Protein AF-A0A6S7HBA5-F1 (afdb_monomer_lite)

Organism: Paramuricea clavata (NCBI:txid317549)

Structure (mmCIF, N/CA/C/O backbone):
data_AF-A0A6S7HBA5-F1
#
_entry.id   AF-A0A6S7HBA5-F1
#
loop_
_atom_site.group_PDB
_atom_site.id
_atom_site.type_symbol
_atom_site.label_atom_id
_atom_site.label_alt_id
_atom_site.label_comp_id
_atom_site.label_asym_id
_atom_site.label_entity_id
_atom_site.label_seq_id
_atom_site.pdbx_PDB_ins_code
_atom_site.Cartn_x
_atom_site.Cartn_y
_atom_site.Cartn_z
_atom_site.occupancy
_atom_site.B_iso_or_equiv
_atom_site.auth_seq_id
_atom_site.auth_comp_id
_atom_site.auth_asym_id
_atom_site.auth_atom_id
_atom_site.pdbx_PDB_model_num
ATOM 1 N N . MET A 1 1 ? -14.427 -13.391 8.108 1.00 48.97 1 MET A N 1
ATOM 2 C CA . MET A 1 1 ? -13.837 -12.060 7.847 1.00 48.97 1 MET A CA 1
ATOM 3 C C . MET A 1 1 ? -14.375 -11.636 6.496 1.00 48.97 1 MET A C 1
ATOM 5 O O . MET A 1 1 ? -14.199 -12.401 5.564 1.00 48.97 1 MET A O 1
ATOM 9 N N . VAL A 1 2 ? -15.181 -10.574 6.423 1.00 47.19 2 VAL A N 1
ATOM 10 C CA . VAL A 1 2 ? -16.099 -10.382 5.279 1.00 47.19 2 VAL A CA 1
ATOM 11 C C . VAL A 1 2 ? -15.455 -9.678 4.078 1.00 47.19 2 VAL A C 1
ATOM 13 O O . VAL A 1 2 ? -15.917 -9.920 2.978 1.00 47.19 2 VAL A O 1
ATOM 16 N N . ASN A 1 3 ? -14.339 -8.958 4.225 1.00 64.06 3 ASN A N 1
ATOM 17 C CA . ASN A 1 3 ? -13.583 -8.416 3.088 1.00 64.06 3 ASN A CA 1
ATOM 18 C C . ASN A 1 3 ? -12.086 -8.629 3.328 1.00 64.06 3 ASN A C 1
ATOM 20 O O . ASN A 1 3 ? -11.485 -7.904 4.117 1.00 64.06 3 ASN A O 1
ATOM 24 N N . ASP A 1 4 ? -11.471 -9.622 2.685 1.00 70.44 4 ASP A N 1
ATOM 25 C CA . ASP A 1 4 ? -10.008 -9.679 2.623 1.00 70.44 4 ASP A CA 1
ATOM 26 C C . ASP A 1 4 ? -9.490 -8.591 1.681 1.00 70.44 4 ASP A C 1
ATOM 28 O O . ASP A 1 4 ? -10.079 -8.325 0.632 1.00 70.44 4 ASP A O 1
ATOM 32 N N . ILE A 1 5 ? -8.393 -7.949 2.077 1.00 79.44 5 ILE A N 1
ATOM 33 C CA . ILE A 1 5 ? -7.732 -6.943 1.254 1.00 79.44 5 ILE A CA 1
ATOM 34 C C . ILE A 1 5 ? -7.126 -7.595 0.008 1.00 79.44 5 ILE A C 1
ATOM 36 O O . ILE A 1 5 ? -6.591 -8.703 0.069 1.00 79.44 5 ILE A O 1
ATOM 40 N N . LYS A 1 6 ? -7.208 -6.897 -1.123 1.00 81.81 6 LYS A N 1
ATOM 41 C CA . LYS A 1 6 ? -6.630 -7.316 -2.401 1.00 81.81 6 LYS A CA 1
ATOM 42 C C . LYS A 1 6 ? -5.800 -6.179 -2.973 1.00 81.81 6 LYS A C 1
ATOM 44 O O . LYS A 1 6 ? -6.151 -5.019 -2.763 1.00 81.81 6 LYS A O 1
ATOM 49 N N . ALA A 1 7 ? -4.734 -6.529 -3.685 1.00 77.75 7 ALA A N 1
ATOM 50 C CA . ALA A 1 7 ? -3.987 -5.566 -4.480 1.00 77.75 7 ALA A CA 1
ATOM 51 C C . ALA A 1 7 ? -4.897 -4.963 -5.563 1.00 77.75 7 ALA A C 1
ATOM 53 O O . ALA A 1 7 ? -5.734 -5.665 -6.140 1.00 77.75 7 ALA A O 1
ATOM 54 N N . VAL A 1 8 ? -4.741 -3.665 -5.809 1.00 78.94 8 VAL A N 1
ATOM 55 C CA . VAL A 1 8 ? -5.426 -2.927 -6.879 1.00 78.94 8 VAL A CA 1
ATOM 56 C C . VAL A 1 8 ? -4.868 -3.336 -8.239 1.00 78.94 8 VAL A C 1
ATOM 58 O O . VAL A 1 8 ? -5.638 -3.558 -9.173 1.00 78.94 8 VAL A O 1
ATOM 61 N N . SER A 1 9 ? -3.544 -3.488 -8.350 1.00 76.44 9 SER A N 1
ATOM 62 C CA . SER A 1 9 ? -2.906 -3.984 -9.573 1.00 76.44 9 SER A CA 1
ATOM 63 C C . SER A 1 9 ? -2.539 -5.463 -9.470 1.00 76.44 9 SER A C 1
ATOM 65 O O . SER A 1 9 ? -1.992 -5.915 -8.468 1.00 76.44 9 SER A O 1
ATOM 67 N N . LEU A 1 10 ? -2.740 -6.207 -10.563 1.00 70.44 10 LEU A N 1
ATOM 68 C CA . LEU A 1 10 ? -2.288 -7.599 -10.712 1.00 70.44 10 LEU A CA 1
ATOM 69 C C . LEU A 1 10 ? -0.758 -7.743 -10.659 1.00 70.44 10 LEU A C 1
ATOM 71 O O . LEU A 1 10 ? -0.252 -8.836 -10.420 1.00 70.44 10 LEU A O 1
ATOM 75 N N . SER A 1 11 ? -0.025 -6.655 -10.904 1.00 72.06 11 SER A N 1
ATOM 76 C CA . SER A 1 11 ? 1.437 -6.609 -10.811 1.00 72.06 11 SER A CA 1
ATOM 77 C C . SER A 1 11 ? 1.950 -6.418 -9.385 1.00 72.06 11 SER A C 1
ATOM 79 O O . SER A 1 11 ? 3.153 -6.544 -9.159 1.00 72.06 11 SER A O 1
ATOM 81 N N . ASN A 1 12 ? 1.069 -6.056 -8.450 1.00 77.25 12 ASN A N 1
ATOM 82 C CA . ASN A 1 12 ? 1.434 -5.731 -7.081 1.00 77.25 12 ASN A CA 1
ATOM 83 C C . ASN A 1 12 ? 1.213 -6.954 -6.195 1.00 77.25 12 ASN A C 1
ATOM 85 O O . ASN A 1 12 ? 0.179 -7.618 -6.267 1.00 77.25 12 ASN A O 1
ATOM 89 N N . ASP A 1 13 ? 2.190 -7.237 -5.344 1.00 80.94 13 ASP A N 1
ATOM 90 C CA . ASP A 1 13 ? 2.103 -8.319 -4.377 1.00 80.94 13 ASP A CA 1
ATOM 91 C C . ASP A 1 13 ? 1.719 -7.755 -3.009 1.00 80.94 13 ASP A C 1
ATOM 93 O O . ASP A 1 13 ? 2.322 -6.794 -2.521 1.00 80.94 13 ASP A O 1
ATOM 97 N N . LEU A 1 14 ? 0.695 -8.339 -2.391 1.00 82.44 14 LEU A N 1
ATOM 98 C CA . LEU A 1 14 ? 0.184 -7.928 -1.092 1.00 82.44 14 LEU A CA 1
ATOM 99 C C . LEU A 1 14 ? 0.282 -9.099 -0.125 1.00 82.44 14 LEU A C 1
ATOM 101 O O . LEU A 1 14 ? -0.394 -10.116 -0.260 1.00 82.44 14 LEU A O 1
ATOM 105 N N . SER A 1 15 ? 1.089 -8.914 0.912 1.00 82.00 15 SER A N 1
ATOM 106 C CA . SER A 1 15 ? 1.288 -9.879 1.986 1.00 82.00 15 SER A CA 1
ATOM 107 C C . SER A 1 15 ? 0.720 -9.337 3.294 1.00 82.00 15 SER A C 1
ATOM 109 O O . SER A 1 15 ? 1.157 -8.305 3.802 1.00 82.00 15 SER A O 1
ATOM 111 N N . LYS A 1 16 ? -0.258 -10.046 3.866 1.00 79.12 16 LYS A N 1
ATOM 112 C CA . LYS A 1 16 ? -0.869 -9.708 5.158 1.00 79.12 16 LYS A CA 1
ATOM 113 C C . LYS A 1 16 ? -0.284 -10.579 6.270 1.00 79.12 16 LYS A C 1
ATOM 115 O O . LYS A 1 16 ? -0.388 -11.801 6.233 1.00 79.12 16 LYS A O 1
ATOM 120 N N . PHE A 1 17 ? 0.254 -9.929 7.289 1.00 76.31 17 PHE A N 1
ATOM 121 C CA . PHE A 1 17 ? 0.646 -10.493 8.578 1.00 76.31 17 PHE A CA 1
ATOM 122 C C . PHE A 1 17 ? -0.292 -9.952 9.669 1.00 76.31 17 PHE A C 1
ATOM 124 O O . PHE A 1 17 ? -1.070 -9.038 9.409 1.00 76.31 17 PHE A O 1
ATOM 131 N N . ALA A 1 18 ? -0.238 -10.516 10.881 1.00 77.62 18 ALA A N 1
ATOM 132 C CA . ALA A 1 18 ? -1.191 -10.219 11.962 1.00 77.62 18 ALA A CA 1
ATOM 133 C C . ALA A 1 18 ? -1.480 -8.713 12.139 1.00 77.62 18 ALA A C 1
ATOM 135 O O . ALA A 1 18 ? -2.620 -8.287 11.964 1.00 77.62 18 ALA A O 1
ATOM 136 N N . ASP A 1 19 ? -0.431 -7.922 12.379 1.00 77.94 19 ASP A N 1
ATOM 137 C CA . ASP A 1 19 ? -0.523 -6.475 12.626 1.00 77.94 19 ASP A CA 1
ATOM 138 C C . ASP A 1 19 ? 0.167 -5.653 11.524 1.00 77.94 19 ASP A C 1
ATOM 140 O O . ASP A 1 19 ? 0.413 -4.452 11.671 1.00 77.94 19 ASP A O 1
ATOM 144 N N . ASN A 1 20 ? 0.548 -6.295 10.419 1.00 76.69 20 ASN A N 1
ATOM 145 C CA . ASN A 1 20 ? 1.336 -5.668 9.367 1.00 76.69 20 ASN A CA 1
ATOM 146 C C . ASN A 1 20 ? 0.825 -6.064 7.988 1.00 76.69 20 ASN A C 1
ATOM 148 O O . ASN A 1 20 ? 0.633 -7.240 7.708 1.00 76.69 20 ASN A O 1
ATOM 152 N N . ILE A 1 21 ? 0.689 -5.091 7.095 1.00 82.19 21 ILE A N 1
ATOM 153 C CA . ILE A 1 21 ? 0.496 -5.343 5.668 1.00 82.19 21 ILE A CA 1
ATOM 154 C C . ILE A 1 21 ? 1.737 -4.865 4.933 1.00 82.19 21 ILE A C 1
ATOM 156 O O . ILE A 1 21 ? 2.205 -3.744 5.146 1.00 82.19 21 ILE A O 1
ATOM 160 N N . ALA A 1 22 ? 2.272 -5.747 4.096 1.00 81.31 22 ALA A N 1
ATOM 161 C CA . ALA A 1 22 ? 3.337 -5.443 3.170 1.00 81.31 22 ALA A CA 1
ATOM 162 C C . ALA A 1 22 ? 2.780 -5.378 1.746 1.00 81.31 22 ALA A C 1
ATOM 164 O O . ALA A 1 22 ? 2.131 -6.324 1.306 1.00 81.31 22 ALA A O 1
ATOM 165 N N . ILE A 1 23 ? 3.044 -4.282 1.035 1.00 82.50 23 ILE A N 1
ATOM 166 C CA . ILE A 1 23 ? 2.756 -4.173 -0.402 1.00 82.50 23 ILE A CA 1
ATOM 167 C C . ILE A 1 23 ? 4.065 -4.006 -1.145 1.00 82.50 23 ILE A C 1
ATOM 169 O O . ILE A 1 23 ? 4.855 -3.130 -0.800 1.00 82.50 23 ILE A O 1
ATOM 173 N N . ILE A 1 24 ? 4.280 -4.833 -2.159 1.00 80.56 24 ILE A N 1
ATOM 174 C CA . ILE A 1 24 ? 5.420 -4.774 -3.060 1.00 80.56 24 ILE A CA 1
ATOM 175 C C . ILE A 1 24 ? 4.877 -4.440 -4.444 1.00 80.56 24 ILE A C 1
ATOM 177 O O . ILE A 1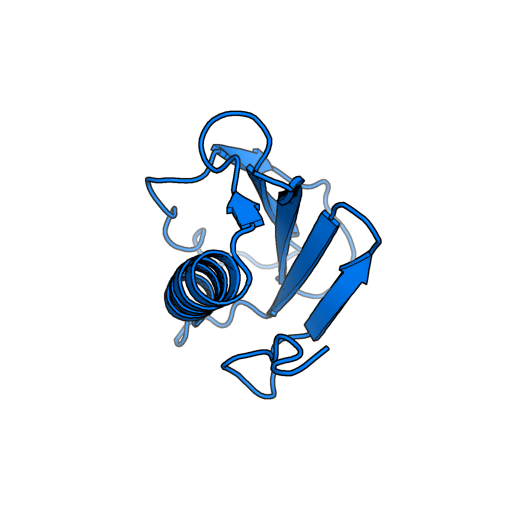 24 ? 4.230 -5.262 -5.084 1.00 80.56 24 ILE A O 1
ATOM 181 N N . ALA A 1 25 ? 5.147 -3.226 -4.902 1.00 77.25 25 ALA A N 1
ATOM 182 C CA . ALA A 1 25 ? 4.767 -2.777 -6.230 1.00 77.25 25 ALA A CA 1
ATOM 183 C C . ALA A 1 25 ? 6.029 -2.598 -7.086 1.00 77.25 25 ALA A C 1
ATOM 185 O O . ALA A 1 25 ? 6.954 -1.883 -6.668 1.00 77.25 25 ALA A O 1
ATOM 186 N N . PRO A 1 26 ? 6.118 -3.237 -8.265 1.00 72.06 26 PRO A N 1
ATOM 187 C CA . PRO A 1 26 ? 7.151 -2.901 -9.228 1.00 72.06 26 PRO A CA 1
ATOM 188 C C . PRO A 1 26 ? 6.941 -1.460 -9.693 1.00 72.06 26 PRO A C 1
ATOM 190 O O . PRO A 1 26 ? 5.830 -1.055 -10.025 1.00 72.06 26 PRO A O 1
ATOM 193 N N . VAL A 1 27 ? 8.016 -0.676 -9.704 1.00 67.88 27 VAL A N 1
ATOM 194 C CA . VAL A 1 27 ? 7.966 0.697 -10.216 1.00 67.88 27 VAL A CA 1
ATOM 195 C C . VAL A 1 27 ? 8.534 0.698 -11.620 1.00 67.88 27 VAL A C 1
ATOM 197 O O . VAL A 1 27 ? 9.747 0.546 -11.795 1.00 67.88 27 VAL A O 1
ATOM 200 N N . TYR A 1 28 ? 7.656 0.896 -12.596 1.00 66.25 28 TYR A N 1
ATOM 201 C CA . TYR A 1 28 ? 8.028 1.142 -13.983 1.00 66.25 28 TYR A CA 1
ATOM 202 C C . TYR A 1 28 ? 8.052 2.650 -14.259 1.00 66.25 28 TYR A C 1
ATOM 204 O O . TYR A 1 28 ? 7.474 3.435 -13.511 1.00 66.25 28 TYR A O 1
ATOM 212 N N . ASP A 1 29 ? 8.732 3.069 -15.326 1.00 58.84 29 ASP A N 1
ATOM 213 C CA . ASP A 1 29 ? 8.925 4.494 -15.645 1.00 58.84 29 ASP A CA 1
ATOM 214 C C . ASP A 1 29 ? 7.623 5.232 -16.030 1.00 58.84 29 ASP A C 1
ATOM 216 O O . ASP A 1 29 ? 7.636 6.453 -16.158 1.00 58.84 29 ASP A O 1
ATOM 220 N N . TYR A 1 30 ? 6.511 4.514 -16.222 1.00 57.25 30 TYR A N 1
ATOM 221 C CA . TYR A 1 30 ? 5.272 5.037 -16.818 1.00 57.25 30 TYR A CA 1
ATOM 222 C C . TYR A 1 30 ? 4.014 4.840 -15.963 1.00 57.25 30 TYR A C 1
ATOM 224 O O . TYR A 1 30 ? 3.037 5.548 -16.183 1.00 57.25 30 TYR A O 1
ATOM 232 N N . GLU A 1 31 ? 4.021 3.930 -14.986 1.00 63.84 31 GLU A N 1
ATOM 233 C CA . GLU A 1 31 ? 2.862 3.680 -14.123 1.00 63.84 31 GLU A CA 1
ATOM 234 C C . GLU A 1 31 ? 3.313 3.455 -12.681 1.00 63.84 31 GLU A C 1
ATOM 236 O O . GLU A 1 31 ? 4.030 2.501 -12.371 1.00 63.84 31 GLU A O 1
ATOM 241 N N . ASP A 1 32 ? 2.877 4.350 -11.794 1.00 69.25 32 ASP A N 1
ATOM 242 C CA . ASP A 1 32 ? 3.054 4.222 -10.354 1.00 69.25 32 ASP A CA 1
ATOM 243 C C . ASP A 1 32 ? 1.690 4.012 -9.688 1.00 69.25 32 ASP A C 1
ATOM 245 O O . ASP A 1 32 ? 1.019 4.958 -9.284 1.00 69.25 32 ASP A O 1
ATOM 249 N N . SER A 1 33 ? 1.277 2.749 -9.567 1.00 74.31 33 SER A N 1
ATOM 250 C CA . SER A 1 33 ? 0.013 2.358 -8.920 1.00 74.31 33 SER A CA 1
ATOM 251 C C . SER A 1 33 ? 0.069 2.421 -7.388 1.00 74.31 33 SER A C 1
ATOM 253 O O . SER A 1 33 ? -0.896 2.073 -6.707 1.00 74.31 33 SER A O 1
ATOM 255 N N . THR A 1 34 ? 1.188 2.863 -6.801 1.00 74.12 34 THR A N 1
ATOM 256 C CA . THR A 1 34 ? 1.365 2.817 -5.342 1.00 74.12 34 THR A CA 1
ATOM 257 C C . THR A 1 34 ? 0.490 3.796 -4.577 1.00 74.12 34 THR A C 1
ATOM 259 O O . THR A 1 34 ? 0.121 3.508 -3.439 1.00 74.12 34 THR A O 1
ATOM 262 N N . GLY A 1 35 ? 0.111 4.920 -5.192 1.00 78.00 35 GLY A N 1
ATOM 263 C CA . GLY A 1 35 ? -0.872 5.836 -4.611 1.00 78.00 35 GLY A CA 1
ATOM 264 C C . GLY A 1 35 ? -2.239 5.171 -4.436 1.00 78.00 35 GLY A C 1
ATOM 265 O O . GLY A 1 35 ? -2.829 5.246 -3.357 1.00 78.00 35 GLY A O 1
ATOM 266 N N . ASP A 1 36 ? -2.690 4.448 -5.460 1.00 82.31 36 ASP A N 1
ATOM 267 C CA . ASP A 1 36 ? -3.994 3.780 -5.469 1.00 82.31 36 ASP A CA 1
ATOM 268 C C . ASP A 1 36 ? -4.052 2.626 -4.462 1.00 82.31 36 ASP A C 1
ATOM 270 O O . ASP A 1 36 ? -5.047 2.463 -3.757 1.00 82.31 36 ASP A O 1
ATOM 274 N N . GLU A 1 37 ? -2.960 1.867 -4.314 1.00 81.44 37 GLU A N 1
ATOM 275 C CA . GLU A 1 37 ? -2.848 0.822 -3.287 1.00 81.44 37 GLU A CA 1
ATOM 276 C C . GLU A 1 37 ? -2.985 1.395 -1.870 1.00 81.44 37 GLU A C 1
ATOM 278 O O . GLU A 1 37 ? -3.658 0.823 -1.007 1.00 81.44 37 GLU A O 1
ATOM 283 N N . VAL A 1 38 ? -2.365 2.553 -1.619 1.00 81.38 38 VAL A N 1
ATOM 284 C CA . VAL A 1 38 ? -2.441 3.236 -0.324 1.00 81.38 38 VAL A CA 1
ATOM 285 C C . VAL A 1 38 ? -3.861 3.709 -0.020 1.00 81.38 38 VAL A C 1
ATOM 287 O O . VAL A 1 38 ? -4.324 3.543 1.112 1.00 81.38 38 VAL A O 1
ATOM 290 N N . GLU A 1 39 ? -4.570 4.264 -1.000 1.00 85.12 39 GLU A N 1
ATOM 291 C CA . GLU A 1 39 ? -5.973 4.659 -0.831 1.00 85.12 39 GLU A CA 1
ATOM 292 C C . GLU A 1 39 ? -6.892 3.448 -0.627 1.00 85.12 39 GLU A C 1
ATOM 294 O O . GLU A 1 39 ? -7.720 3.446 0.289 1.00 85.12 39 GLU A O 1
ATOM 299 N N . ASN A 1 40 ? -6.687 2.368 -1.381 1.00 85.12 40 ASN A N 1
ATOM 300 C CA . ASN A 1 40 ? -7.426 1.119 -1.207 1.00 85.12 40 ASN A CA 1
ATOM 301 C C . ASN A 1 40 ? -7.243 0.532 0.206 1.00 85.12 40 ASN A C 1
ATOM 303 O O . ASN A 1 40 ? -8.207 0.111 0.848 1.00 85.12 40 ASN A O 1
ATOM 307 N N . MET A 1 41 ? -6.028 0.591 0.759 1.00 82.25 41 MET A N 1
ATOM 308 C CA . MET A 1 41 ? -5.769 0.200 2.149 1.00 82.25 41 MET A CA 1
ATOM 309 C C . MET A 1 41 ? -6.497 1.074 3.167 1.00 82.25 41 MET A C 1
ATOM 311 O O . MET A 1 41 ? -7.011 0.549 4.160 1.00 82.25 41 MET A O 1
ATOM 315 N N . LYS A 1 42 ? -6.562 2.392 2.948 1.00 84.00 42 LYS A N 1
ATOM 316 C CA . LYS A 1 42 ? -7.319 3.294 3.829 1.00 84.00 42 LYS A CA 1
ATOM 317 C C . LYS A 1 42 ? -8.797 2.920 3.835 1.00 84.00 42 LYS A C 1
ATOM 319 O O . LYS A 1 42 ? -9.363 2.768 4.920 1.00 84.00 42 LYS A O 1
ATOM 324 N N . LEU A 1 43 ? -9.388 2.699 2.661 1.00 86.75 43 LEU A N 1
ATOM 325 C CA . LEU A 1 43 ? -10.781 2.272 2.522 1.00 86.75 43 LEU A CA 1
ATOM 326 C C . LEU A 1 43 ? -11.029 0.938 3.233 1.00 86.75 43 LEU A C 1
ATOM 328 O O . LEU A 1 43 ? -11.880 0.867 4.121 1.00 86.75 43 LEU A O 1
ATOM 332 N N . TRP A 1 44 ? -10.211 -0.077 2.941 1.00 85.88 44 TRP A N 1
ATOM 333 C CA . TRP A 1 44 ? -10.305 -1.389 3.579 1.00 85.88 44 TRP A CA 1
ATOM 334 C C . TRP A 1 44 ? -10.179 -1.308 5.105 1.00 85.88 44 TRP A C 1
ATOM 336 O O . TRP A 1 44 ? -10.945 -1.944 5.834 1.00 85.88 44 TRP A O 1
ATOM 346 N N . SER A 1 45 ? -9.238 -0.506 5.614 1.00 83.50 45 SER A N 1
ATOM 347 C CA . SER A 1 45 ? -9.055 -0.331 7.057 1.00 83.50 45 SER A CA 1
ATOM 348 C C . SER A 1 45 ? -10.286 0.287 7.715 1.00 83.50 45 SER A C 1
ATOM 350 O O . SER A 1 45 ? -10.691 -0.149 8.792 1.00 83.50 45 SER A O 1
ATOM 352 N N . ASN A 1 46 ? -10.927 1.249 7.046 1.00 85.00 46 ASN A N 1
ATOM 353 C CA . ASN A 1 46 ? -12.121 1.908 7.548 1.00 85.00 46 ASN A CA 1
ATOM 354 C C . ASN A 1 46 ? -13.316 0.942 7.593 1.00 85.00 46 ASN A C 1
ATOM 356 O O . ASN A 1 46 ? -14.011 0.878 8.607 1.00 85.00 46 ASN A O 1
ATOM 360 N N . GLU A 1 47 ? -13.501 0.130 6.548 1.00 87.12 47 GLU A N 1
ATOM 361 C CA . GLU A 1 47 ? -14.531 -0.918 6.500 1.00 87.12 47 GLU A CA 1
ATOM 362 C C . GLU A 1 47 ? -14.333 -1.986 7.586 1.00 87.12 47 GLU A C 1
ATOM 364 O O . GLU A 1 47 ? -15.294 -2.435 8.212 1.00 87.12 47 GLU A O 1
ATOM 369 N N . ASN A 1 48 ? -13.080 -2.359 7.861 1.00 83.62 48 ASN A N 1
ATOM 370 C CA . ASN A 1 48 ? -12.736 -3.384 8.850 1.00 83.62 48 ASN A CA 1
ATOM 371 C C . ASN A 1 48 ? -12.533 -2.828 10.270 1.00 83.62 48 ASN A C 1
ATOM 373 O O . ASN A 1 48 ? -12.144 -3.575 11.168 1.00 83.62 48 ASN A O 1
ATOM 377 N N . ARG A 1 49 ? -12.813 -1.534 10.497 1.00 83.25 49 ARG A N 1
ATOM 378 C CA . ARG A 1 49 ? -12.618 -0.833 11.784 1.00 83.25 49 ARG A CA 1
ATOM 379 C C . ARG A 1 49 ? -11.187 -0.943 12.327 1.00 83.25 49 ARG A C 1
ATOM 381 O O . ARG A 1 49 ? -10.964 -0.952 13.538 1.00 83.25 49 ARG A O 1
ATOM 388 N N . MET A 1 50 ? -10.218 -1.009 11.425 1.00 82.38 50 MET A N 1
ATOM 389 C CA . MET A 1 50 ? -8.798 -1.005 11.740 1.00 82.38 50 MET A CA 1
ATOM 390 C C . MET A 1 50 ? -8.255 0.430 11.745 1.00 82.38 50 MET A C 1
ATOM 392 O O . MET A 1 50 ? -8.806 1.338 11.118 1.00 82.38 50 MET A O 1
ATOM 396 N N . SER A 1 51 ? -7.166 0.649 12.476 1.00 80.69 51 SER A N 1
ATOM 397 C CA . SER A 1 51 ? -6.430 1.910 12.499 1.00 80.69 51 SER A CA 1
ATOM 398 C C . SER A 1 51 ? -5.101 1.749 11.768 1.00 80.69 51 SER A C 1
ATOM 400 O O . SER A 1 51 ? -4.329 0.842 12.082 1.00 80.69 51 SER A O 1
ATOM 402 N N . LEU A 1 52 ? -4.834 2.630 10.800 1.00 78.12 52 LEU A N 1
ATOM 403 C CA . LEU A 1 52 ? -3.556 2.697 10.091 1.00 78.12 52 LEU A CA 1
ATOM 404 C C . LEU A 1 52 ? -2.685 3.785 10.711 1.00 78.12 52 LEU A C 1
ATOM 406 O O . LEU A 1 52 ? -3.049 4.963 10.698 1.00 78.12 52 LEU A O 1
ATOM 410 N N . ASN A 1 53 ? -1.502 3.418 11.200 1.00 78.06 53 ASN A N 1
ATOM 411 C CA . ASN A 1 53 ? -0.536 4.407 11.671 1.00 78.06 53 ASN A CA 1
ATOM 412 C C . ASN A 1 53 ? 0.357 4.877 10.508 1.00 78.06 53 ASN A C 1
ATOM 414 O O . ASN A 1 53 ? 1.481 4.400 10.329 1.00 78.06 53 ASN A O 1
ATOM 418 N N . MET A 1 54 ? -0.164 5.811 9.704 1.00 74.44 54 MET A N 1
ATOM 419 C CA . MET A 1 54 ? 0.511 6.319 8.498 1.00 74.44 54 MET A CA 1
ATOM 420 C C . MET A 1 54 ? 1.707 7.236 8.804 1.00 74.44 54 MET A C 1
ATOM 422 O O . MET A 1 54 ? 2.695 7.225 8.077 1.00 74.44 54 MET A O 1
ATOM 426 N N . GLN A 1 55 ? 1.654 8.001 9.897 1.00 68.12 55 GLN A N 1
ATOM 427 C CA . GLN A 1 55 ? 2.638 9.054 10.185 1.00 68.12 55 GLN A CA 1
ATOM 428 C C . GLN A 1 55 ? 3.904 8.552 10.896 1.00 68.12 55 GLN A C 1
ATOM 430 O O . GLN A 1 55 ? 4.992 9.098 10.686 1.00 68.12 55 GLN A O 1
ATOM 435 N N . GLU A 1 56 ? 3.795 7.524 11.743 1.00 64.50 56 GLU A N 1
ATOM 436 C CA . GLU A 1 56 ? 4.919 7.085 12.582 1.00 64.50 56 GLU A CA 1
ATOM 437 C C . GLU A 1 56 ? 5.430 5.685 12.266 1.00 64.50 56 GLU A C 1
ATOM 439 O O . GLU A 1 56 ? 6.626 5.427 12.420 1.00 64.50 56 GLU A O 1
ATOM 444 N N . LYS A 1 57 ? 4.553 4.772 11.841 1.00 71.12 57 LYS A N 1
ATOM 445 C CA . LYS A 1 57 ? 4.902 3.350 11.679 1.00 71.12 57 LYS A CA 1
ATOM 446 C C . LYS A 1 57 ? 4.775 2.831 10.256 1.00 71.12 57 LYS A C 1
ATOM 448 O O . LYS 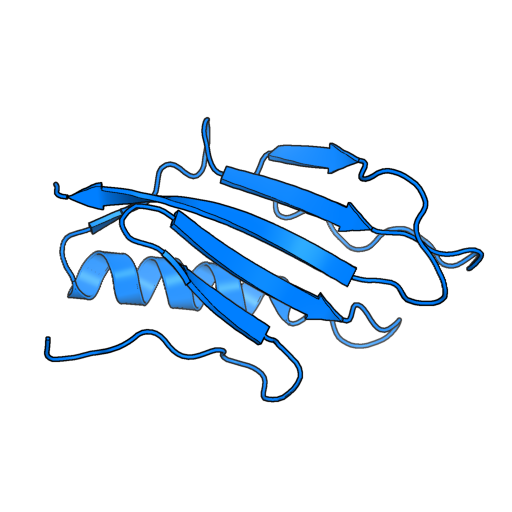A 1 57 ? 5.186 1.702 10.003 1.00 71.12 57 LYS A O 1
ATOM 453 N N . THR A 1 58 ? 4.247 3.645 9.350 1.00 72.62 58 THR A N 1
ATOM 454 C CA . THR A 1 58 ? 4.190 3.315 7.933 1.00 72.62 58 THR A CA 1
ATOM 455 C C . THR A 1 58 ? 5.393 3.892 7.219 1.00 72.62 58 THR A C 1
ATOM 457 O O . THR A 1 58 ? 5.693 5.083 7.334 1.00 72.62 58 THR A O 1
ATOM 460 N N . TYR A 1 59 ? 6.076 3.030 6.478 1.00 75.00 59 TYR A N 1
ATOM 461 C CA . TYR A 1 59 ? 7.264 3.408 5.734 1.00 75.00 59 TYR A CA 1
ATOM 462 C C . TYR A 1 59 ? 7.140 2.980 4.284 1.00 75.00 59 TYR A C 1
ATOM 464 O O . TYR A 1 59 ? 6.735 1.857 3.992 1.00 75.00 59 TYR A O 1
ATOM 472 N N . GLU A 1 60 ? 7.537 3.882 3.398 1.00 77.81 60 GLU A N 1
ATOM 473 C CA . GLU A 1 60 ? 7.829 3.585 2.006 1.00 77.81 60 GLU A CA 1
ATOM 474 C C . GLU A 1 60 ? 9.307 3.221 1.916 1.00 77.81 60 GLU A C 1
ATOM 476 O O . GLU A 1 60 ? 10.168 4.010 2.298 1.00 77.81 60 GLU A O 1
ATOM 481 N N . MET A 1 61 ? 9.610 2.038 1.405 1.00 77.62 61 MET A N 1
ATOM 482 C CA . MET A 1 61 ? 10.961 1.578 1.143 1.00 77.62 61 MET A CA 1
ATOM 483 C C . MET A 1 61 ? 11.149 1.413 -0.357 1.00 77.62 61 MET A C 1
ATOM 485 O O . MET A 1 61 ? 10.479 0.609 -0.994 1.00 77.62 61 MET A O 1
ATOM 489 N N . ILE A 1 62 ? 12.081 2.169 -0.928 1.00 72.38 62 ILE A N 1
ATOM 490 C CA . ILE A 1 62 ? 12.444 2.017 -2.338 1.00 72.38 62 ILE A CA 1
ATOM 491 C C . ILE A 1 62 ? 13.671 1.121 -2.413 1.00 72.38 62 ILE A C 1
ATOM 493 O O . ILE A 1 62 ? 14.731 1.472 -1.890 1.00 72.38 62 ILE A O 1
ATOM 497 N N . VAL A 1 63 ? 13.529 -0.018 -3.083 1.00 70.75 63 VAL A N 1
ATOM 498 C CA . VAL A 1 63 ? 14.634 -0.916 -3.417 1.00 70.75 63 VAL A CA 1
ATOM 499 C C . VAL A 1 63 ? 15.051 -0.628 -4.853 1.00 70.75 63 VAL A C 1
ATOM 501 O O . VAL A 1 63 ? 14.251 -0.751 -5.784 1.00 70.75 63 VAL A O 1
ATOM 504 N N . ARG A 1 64 ? 16.306 -0.202 -5.032 1.00 66.12 64 ARG A N 1
ATOM 505 C CA . ARG A 1 64 ? 16.870 0.171 -6.335 1.00 66.12 64 ARG A CA 1
ATOM 506 C C . ARG A 1 64 ? 17.991 -0.794 -6.725 1.00 66.12 64 ARG A C 1
ATOM 508 O O . ARG A 1 64 ? 18.944 -0.987 -5.973 1.00 66.12 64 ARG A O 1
ATOM 515 N N . GLY A 1 65 ? 17.882 -1.354 -7.929 1.00 64.81 65 GLY A N 1
ATOM 516 C CA . GLY A 1 65 ? 18.982 -2.033 -8.618 1.00 64.81 65 GLY A CA 1
ATOM 517 C C . GLY A 1 65 ? 19.942 -1.048 -9.311 1.00 64.81 65 GLY A C 1
ATOM 518 O O . GLY A 1 65 ? 19.918 0.155 -9.065 1.00 64.81 65 GLY A O 1
ATOM 519 N N . LYS A 1 66 ? 20.773 -1.525 -10.247 1.00 58.31 66 LYS A N 1
ATOM 520 C CA . LYS A 1 66 ? 21.774 -0.716 -10.988 1.00 58.31 66 LYS A CA 1
ATOM 521 C C . LYS A 1 66 ? 21.189 0.220 -12.073 1.00 58.31 66 LYS A C 1
ATOM 523 O O . 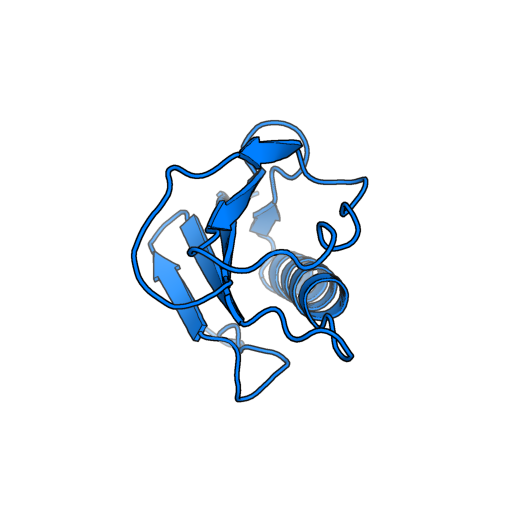LYS A 1 66 ? 21.847 0.480 -13.075 1.00 58.31 66 LYS A O 1
ATOM 528 N N . VAL A 1 67 ? 19.954 0.697 -11.932 1.00 57.53 67 VAL A N 1
ATOM 529 C CA . VAL A 1 67 ? 19.249 1.447 -12.993 1.00 57.53 67 VAL A CA 1
ATOM 530 C C . VAL A 1 67 ? 19.325 2.954 -12.729 1.00 57.53 67 VAL A C 1
ATOM 532 O O . VAL A 1 67 ? 19.115 3.372 -11.594 1.00 57.53 67 VAL A O 1
ATOM 535 N N . SER A 1 68 ? 19.608 3.776 -13.750 1.00 56.81 68 SER A N 1
ATOM 536 C CA . SER A 1 68 ? 19.858 5.237 -13.654 1.00 56.81 68 SER A CA 1
ATOM 537 C C . SER A 1 68 ? 18.594 6.120 -13.550 1.00 56.81 68 SER A C 1
ATOM 539 O O . SER A 1 68 ? 18.682 7.314 -13.289 1.00 56.81 68 SER A O 1
ATOM 541 N N . THR A 1 69 ? 17.405 5.541 -13.691 1.00 61.34 69 THR A N 1
ATOM 542 C CA . THR A 1 69 ? 16.106 6.245 -13.702 1.00 61.34 69 THR A CA 1
ATOM 543 C C . THR A 1 69 ? 15.840 7.086 -12.435 1.00 61.34 69 THR A C 1
ATOM 545 O O . THR A 1 69 ? 16.220 6.646 -11.341 1.00 61.34 69 THR A O 1
ATOM 548 N N . PRO A 1 70 ? 15.162 8.250 -12.546 1.00 65.06 70 PRO A N 1
ATOM 549 C CA . PRO A 1 70 ? 14.847 9.139 -11.420 1.00 65.06 70 PRO A CA 1
ATOM 550 C C . PRO A 1 70 ? 13.936 8.459 -10.396 1.00 65.06 70 PRO A C 1
ATOM 552 O O . PRO A 1 70 ? 13.194 7.544 -10.748 1.00 65.06 70 PRO A O 1
ATOM 555 N N . PHE A 1 71 ? 14.006 8.868 -9.125 1.00 65.44 71 PHE A N 1
ATOM 556 C CA . PHE A 1 71 ? 13.177 8.302 -8.055 1.00 65.44 71 PHE A CA 1
ATOM 557 C C . PHE A 1 71 ? 11.683 8.517 -8.324 1.00 65.44 7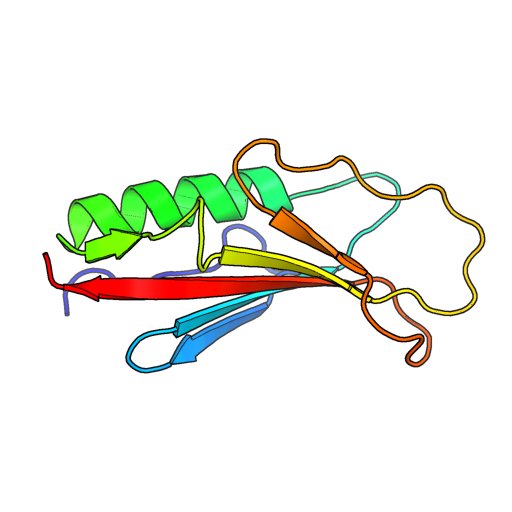1 PHE A C 1
ATOM 559 O O . PHE A 1 71 ? 11.321 9.515 -8.937 1.00 65.44 71 PHE A O 1
ATOM 566 N N . PRO A 1 72 ? 10.825 7.588 -7.877 1.00 71.00 72 PRO A N 1
ATOM 567 C CA . PRO A 1 72 ? 9.396 7.720 -8.066 1.00 71.00 72 PRO A CA 1
ATOM 568 C C . PRO A 1 72 ? 8.849 8.734 -7.071 1.00 71.00 72 PRO A C 1
ATOM 570 O O . PRO A 1 72 ? 9.459 8.982 -6.016 1.00 71.00 72 PRO A O 1
ATOM 573 N N . ASP A 1 73 ? 7.682 9.278 -7.382 1.00 75.94 73 ASP A N 1
ATOM 574 C CA . ASP A 1 73 ? 7.083 10.325 -6.573 1.00 75.94 73 ASP A CA 1
ATOM 575 C C . ASP A 1 73 ? 6.840 9.852 -5.139 1.00 75.94 73 ASP A C 1
ATOM 577 O O . ASP A 1 73 ? 6.585 8.673 -4.856 1.00 75.94 73 ASP A O 1
ATOM 581 N N . HIS A 1 74 ? 7.067 10.778 -4.208 1.00 77.25 74 HIS A N 1
ATOM 582 C CA . HIS A 1 74 ? 6.907 10.558 -2.778 1.00 77.25 74 HIS A CA 1
ATOM 583 C C . HIS A 1 74 ? 5.451 10.682 -2.377 1.00 77.25 74 HIS A C 1
ATOM 585 O O . HIS A 1 74 ? 4.819 11.695 -2.662 1.00 77.25 74 HIS A O 1
ATOM 591 N N . ILE A 1 75 ? 4.951 9.681 -1.653 1.00 75.81 75 ILE A N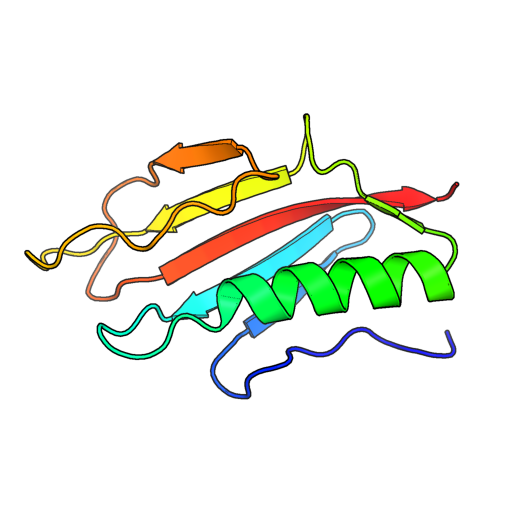 1
ATOM 592 C CA . ILE A 1 75 ? 3.613 9.732 -1.072 1.00 75.81 75 ILE A CA 1
ATOM 593 C C . ILE A 1 75 ? 3.678 10.634 0.173 1.00 75.81 75 ILE A C 1
ATOM 595 O O . ILE A 1 75 ? 4.284 10.234 1.167 1.00 75.81 75 ILE A O 1
ATOM 599 N N . PRO A 1 76 ? 3.049 11.829 0.178 1.00 72.81 76 PRO A N 1
ATOM 600 C CA . PRO A 1 76 ? 3.259 12.836 1.227 1.00 72.81 76 PRO A CA 1
ATOM 601 C C . PRO A 1 76 ? 2.878 12.369 2.638 1.00 72.81 76 PRO A C 1
ATOM 603 O O . PRO A 1 76 ? 3.375 12.899 3.628 1.00 72.81 76 PRO A O 1
ATOM 606 N N . SER A 1 77 ? 1.983 11.384 2.737 1.00 71.12 77 SER A N 1
ATOM 607 C CA . SER A 1 77 ? 1.448 10.863 3.996 1.00 71.12 77 SER A CA 1
ATOM 608 C C . SER A 1 77 ? 2.281 9.746 4.633 1.00 71.12 77 SER A C 1
ATOM 610 O O . SER A 1 77 ? 1.876 9.230 5.672 1.00 71.12 77 SER A O 1
ATOM 612 N N . ILE A 1 78 ? 3.389 9.330 4.012 1.00 76.44 78 ILE A N 1
ATOM 613 C CA . ILE A 1 78 ? 4.207 8.190 4.443 1.00 76.44 78 ILE A CA 1
ATOM 614 C C . ILE A 1 78 ? 5.666 8.636 4.561 1.00 76.44 78 ILE A C 1
ATOM 616 O O . ILE A 1 78 ? 6.139 9.451 3.780 1.00 76.44 78 ILE A O 1
ATOM 620 N N . LYS A 1 79 ? 6.413 8.103 5.535 1.00 77.00 79 LYS A N 1
ATOM 621 C CA . LYS A 1 79 ? 7.857 8.361 5.626 1.00 77.00 79 LYS A CA 1
ATOM 622 C C . LYS A 1 79 ? 8.620 7.491 4.629 1.00 77.00 79 LYS A C 1
ATOM 624 O O . LYS A 1 79 ? 8.566 6.264 4.715 1.00 77.00 79 LYS A O 1
ATOM 629 N N . ARG A 1 80 ? 9.411 8.105 3.749 1.00 72.88 80 ARG A N 1
ATOM 630 C CA . ARG A 1 80 ? 10.347 7.387 2.873 1.00 72.88 80 ARG A CA 1
ATOM 631 C C . ARG A 1 80 ? 11.626 6.990 3.606 1.00 72.88 80 ARG A C 1
ATOM 633 O O . ARG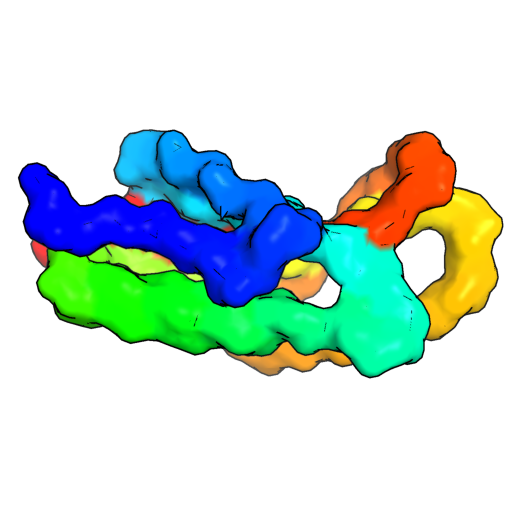 A 1 80 ? 12.326 7.827 4.171 1.00 72.88 80 ARG A O 1
ATOM 640 N N . LYS A 1 81 ? 11.947 5.700 3.562 1.00 71.94 81 LYS A N 1
ATOM 641 C CA . LYS A 1 81 ? 13.245 5.124 3.918 1.00 71.94 81 LYS A CA 1
ATOM 642 C C . LYS A 1 81 ? 13.933 4.646 2.645 1.00 71.94 81 LYS A C 1
ATOM 644 O O . LYS A 1 81 ? 13.342 3.952 1.821 1.00 71.94 81 LYS A O 1
ATOM 649 N N . ASN A 1 82 ? 15.206 4.986 2.493 1.00 64.00 82 ASN A N 1
ATOM 650 C CA . ASN A 1 82 ? 16.005 4.441 1.401 1.00 64.00 82 ASN A CA 1
ATOM 651 C C . ASN A 1 82 ? 16.369 2.989 1.729 1.00 64.00 82 ASN A C 1
ATOM 653 O O . ASN A 1 82 ? 16.976 2.723 2.767 1.00 64.00 82 ASN A O 1
ATOM 657 N N . GLY A 1 83 ? 15.967 2.057 0.863 1.00 57.72 83 GLY A N 1
ATOM 658 C CA . GLY A 1 83 ? 16.372 0.658 0.946 1.00 57.72 83 GLY A CA 1
ATOM 659 C C . GLY A 1 83 ? 17.812 0.466 0.470 1.00 57.72 83 GLY A C 1
ATOM 660 O O . GLY A 1 83 ? 18.326 1.244 -0.334 1.00 57.72 83 GLY A O 1
ATOM 661 N N . SER A 1 84 ? 18.477 -0.574 0.970 1.00 50.22 84 SER A N 1
ATOM 662 C CA . SER A 1 84 ? 19.803 -0.987 0.508 1.00 50.22 84 SER A CA 1
ATOM 663 C C . SER A 1 84 ? 19.744 -1.593 -0.903 1.00 50.22 84 SER A C 1
ATOM 665 O O . SER A 1 84 ? 18.757 -2.217 -1.292 1.00 50.22 84 SER A O 1
ATOM 667 N N . ASN A 1 85 ? 20.819 -1.398 -1.674 1.00 42.44 85 ASN A N 1
ATOM 668 C CA . ASN A 1 85 ? 20.961 -1.885 -3.048 1.00 42.44 85 ASN A CA 1
ATOM 669 C C . ASN A 1 85 ? 20.845 -3.419 -3.097 1.00 42.44 85 ASN A C 1
ATOM 671 O O . ASN A 1 85 ? 21.761 -4.116 -2.663 1.00 42.44 85 ASN A O 1
ATOM 675 N N . PHE A 1 86 ? 19.757 -3.942 -3.662 1.00 36.84 86 PHE A N 1
ATOM 676 C CA . PHE A 1 86 ? 19.608 -5.363 -3.984 1.00 36.84 86 PHE A CA 1
ATOM 677 C C . PHE A 1 86 ? 19.228 -5.562 -5.458 1.00 36.84 86 PHE A C 1
ATOM 679 O O . PHE A 1 86 ? 18.851 -4.633 -6.170 1.00 36.84 86 PHE A O 1
ATOM 686 N N . TRP A 1 87 ? 19.470 -6.782 -5.927 1.00 34.75 87 TRP A N 1
ATOM 687 C CA . TRP A 1 87 ? 19.690 -7.158 -7.319 1.00 34.75 87 TRP A CA 1
ATOM 688 C C . TRP A 1 87 ? 18.517 -6.871 -8.289 1.00 34.75 87 TRP A C 1
ATOM 690 O O . TRP A 1 87 ? 17.354 -7.126 -8.006 1.00 34.75 87 TRP A O 1
ATOM 700 N N . VAL A 1 88 ? 18.909 -6.379 -9.473 1.00 37.12 88 VAL A N 1
ATOM 701 C CA . VAL A 1 88 ? 18.253 -6.364 -10.804 1.00 37.12 88 VAL A CA 1
ATOM 702 C C . VAL A 1 88 ? 16.919 -5.616 -10.999 1.00 37.12 88 VAL A C 1
ATOM 704 O O . VAL A 1 88 ? 16.708 -5.134 -12.108 1.00 37.12 88 VAL A O 1
ATOM 707 N N . SER A 1 89 ? 16.087 -5.367 -9.985 1.00 46.88 89 SER A N 1
ATOM 708 C CA . SER A 1 89 ? 14.737 -4.805 -10.217 1.00 46.88 89 SER A CA 1
ATOM 709 C C . SER A 1 89 ? 14.355 -3.682 -9.240 1.00 46.88 89 SER A C 1
ATOM 711 O O . SER A 1 89 ? 14.834 -3.645 -8.107 1.00 46.88 89 SER A O 1
ATOM 713 N N . ARG A 1 90 ? 13.525 -2.728 -9.693 1.00 50.38 90 ARG A N 1
ATOM 714 C CA . ARG A 1 90 ? 13.068 -1.565 -8.913 1.00 50.38 90 ARG A CA 1
ATOM 715 C C . ARG A 1 90 ? 11.703 -1.847 -8.287 1.00 50.38 90 ARG A C 1
ATOM 717 O O . ARG A 1 90 ? 10.728 -2.050 -9.004 1.00 50.38 90 ARG A O 1
ATOM 724 N N . TRP A 1 91 ? 11.636 -1.802 -6.961 1.00 54.00 91 TRP A N 1
ATOM 725 C CA . TRP A 1 91 ? 10.415 -2.086 -6.206 1.00 54.00 91 TRP A CA 1
ATOM 726 C C . TRP A 1 91 ? 10.164 -0.998 -5.168 1.00 54.00 91 TRP A C 1
ATOM 728 O O . TRP A 1 91 ? 11.099 -0.502 -4.532 1.00 54.00 91 TRP A O 1
ATOM 738 N N . LYS A 1 92 ? 8.896 -0.648 -4.976 1.00 58.25 92 LYS A N 1
ATOM 739 C CA . LYS A 1 92 ? 8.418 0.052 -3.787 1.00 58.25 92 LYS A CA 1
ATOM 740 C C . LYS A 1 92 ? 7.827 -0.987 -2.847 1.00 58.25 92 LYS A C 1
ATOM 742 O O . LYS A 1 92 ? 6.926 -1.729 -3.223 1.00 58.25 92 LYS A O 1
ATOM 747 N N . THR A 1 93 ? 8.344 -1.036 -1.631 1.00 58.50 93 THR A N 1
ATOM 748 C CA . THR A 1 93 ? 7.833 -1.869 -0.551 1.00 58.50 93 THR A CA 1
ATOM 749 C C . THR A 1 93 ? 7.249 -0.970 0.521 1.00 58.50 93 THR A C 1
ATOM 751 O O . THR A 1 93 ? 7.928 -0.080 1.022 1.00 58.50 93 THR A O 1
ATOM 754 N N . TYR A 1 94 ? 6.010 -1.216 0.915 1.00 64.44 94 TYR A N 1
ATOM 755 C CA . TYR A 1 94 ? 5.380 -0.535 2.035 1.00 64.44 94 TYR A CA 1
ATOM 756 C C . TYR A 1 94 ? 5.246 -1.502 3.183 1.00 64.44 94 TYR A C 1
ATOM 758 O O . TYR A 1 94 ? 4.802 -2.623 2.980 1.00 64.44 94 TYR A O 1
ATOM 766 N N . LEU A 1 95 ? 5.608 -1.062 4.380 1.00 60.03 95 LEU A N 1
ATOM 767 C CA . LEU A 1 95 ? 5.257 -1.751 5.614 1.00 60.03 95 LEU A CA 1
ATOM 768 C C . LEU A 1 95 ? 4.278 -0.864 6.354 1.00 60.03 95 LEU A C 1
ATOM 770 O O . LEU A 1 95 ? 4.645 0.220 6.804 1.00 60.03 95 LEU A O 1
ATOM 774 N N . ILE A 1 96 ? 3.040 -1.328 6.455 1.00 66.12 96 ILE A N 1
ATOM 775 C CA . ILE A 1 96 ? 1.952 -0.617 7.111 1.00 66.12 96 ILE A CA 1
ATOM 776 C C . ILE A 1 96 ? 1.596 -1.372 8.373 1.00 66.12 96 ILE A C 1
ATOM 778 O O . ILE A 1 96 ? 1.290 -2.562 8.332 1.00 66.12 96 ILE A O 1
ATOM 782 N N . ASN A 1 97 ? 1.666 -0.678 9.504 1.00 66.00 97 ASN A N 1
ATOM 783 C CA . ASN A 1 97 ? 1.257 -1.231 10.784 1.00 66.00 97 ASN A CA 1
ATOM 784 C C . ASN A 1 97 ? -0.227 -0.950 11.013 1.00 66.00 97 ASN A C 1
ATOM 786 O O . ASN A 1 97 ? -0.685 0.190 10.880 1.00 66.00 97 ASN A O 1
ATOM 790 N N . ILE A 1 98 ? -0.951 -2.004 11.363 1.00 62.94 98 ILE A N 1
ATOM 791 C CA . ILE A 1 98 ? -2.389 -1.992 11.555 1.00 62.94 98 ILE A CA 1
ATOM 792 C C . ILE A 1 98 ? -2.665 -2.432 12.982 1.00 62.94 98 ILE A C 1
ATOM 794 O O . ILE A 1 98 ? -2.198 -3.485 13.404 1.00 62.94 98 ILE A O 1
ATOM 798 N N . SER A 1 99 ? -3.443 -1.645 13.720 1.00 64.38 99 SER A N 1
ATOM 799 C CA . SER A 1 99 ? -3.993 -2.083 15.004 1.00 64.38 99 SER A CA 1
ATOM 800 C C . SER A 1 99 ? -5.511 -2.086 14.953 1.00 64.38 99 SER A C 1
ATOM 802 O O . SER A 1 99 ? -6.132 -1.352 14.179 1.00 64.38 99 SER A O 1
ATOM 804 N N . LYS A 1 100 ? -6.128 -2.897 15.811 1.00 65.25 100 LYS A N 1
ATOM 805 C CA . LYS A 1 100 ? -7.554 -2.737 16.102 1.00 65.25 100 LYS A CA 1
ATOM 806 C C . LYS A 1 100 ? -7.776 -1.366 16.750 1.00 65.25 100 LYS A C 1
ATOM 808 O O . LYS A 1 100 ? -6.903 -0.902 17.491 1.00 65.25 100 LYS A O 1
ATOM 813 N N . ARG A 1 101 ? -8.885 -0.714 16.394 1.00 58.94 101 ARG A N 1
ATOM 814 C CA . ARG A 1 101 ? -9.383 0.469 17.108 1.00 58.94 101 ARG A CA 1
ATOM 815 C C . ARG A 1 101 ? -9.933 0.088 18.474 1.00 58.94 101 ARG A C 1
ATOM 817 O O . ARG A 1 101 ? -10.476 -1.035 18.586 1.00 58.94 101 ARG A O 1
#

Sequence (101 aa):
MVNDIKAVSLSNDLSKFADNIAIIAPVYDYEDSTGDEVENMKLWSNENRMSLNMQEKTYEMIVRGKVSTPFPDHIPSIKRKNGSNFWVSRWKTYLINISKR

Secondary structure (DSSP, 8-state):
-------SSTT-EEEEETTEEEEEEE--SS--THHHHHHHHHHHHHHTTEEE-TTTT-EEEEE--S--PPPPPP-TTSEEEEPP--SS--EEEEEEEEEE-

Radius of gyration: 13.66 Å; chains: 1; bounding box: 38×25×34 Å

pLDDT: mean 70.5, std 11.8, range [34.75, 87.12]

Foldseek 3Di:
DPDDQDAPDPQKDWDDDDFKIKIKHFDDPPDDCPVVRVVSVVVVCVVVQKDWPAAPFKEKEKEDEPDPDDDDDDDPSHHYDYDDHDDDGIIIMIIIGIDHD